Protein AF-A0A8J4FLG0-F1 (afdb_monomer)

Radius of gyration: 24.51 Å; Cα contacts (8 Å, |Δi|>4): 44; chains: 1; bounding box: 40×63×63 Å

Solvent-accessible surface area (backbone atoms only — not comparable to full-atom values): 6638 Å² total; per-residue (Å²): 76,75,92,74,75,43,84,64,56,89,90,70,46,84,89,55,90,50,73,67,76,49,44,48,58,44,36,71,74,46,48,49,58,52,45,48,57,49,28,70,77,38,66,92,41,51,69,58,49,55,54,52,51,54,52,47,55,51,38,50,51,39,57,75,65,74,55,74,65,85,78,71,71,71,77,82,77,75,79,76,80,85,66,82,85,77,86,73,77,80,81,82,78,82,79,84,85,75,81,134

pLDDT: mean 74.28, std 20.87, range [41.5, 9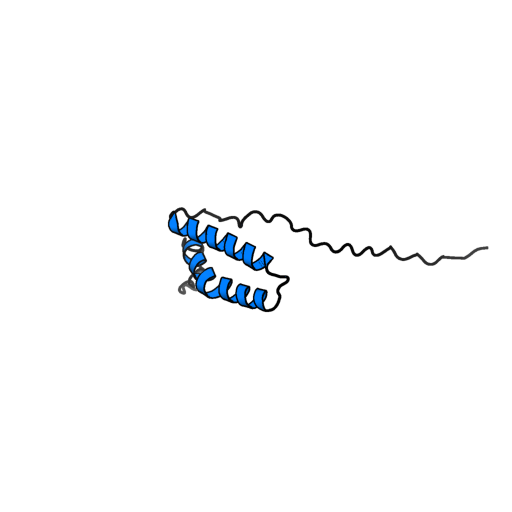8.0]

Secondary structure (DSSP, 8-state):
-GGGTSPPPTT--TTS--HHHHHHHHIIIIIHHHHHHHHHH-GGGHHHHHHHHHHHHHHHHHHHT----TT-PPP-------------PPPPPP------

Mean predicted aligned error: 14.36 Å

Foldseek 3Di:
DVVVVDDDPPPRDPVDPPPLVCPLVCLVPPVQVVVVVVCVVPVVCVVVNVLSVVVNVVSVVCNVVVPDPPPPDRPPDPDPPPDPPPPDDDDDDDDPDDDD

Sequence (100 aa):
ERQLGIPISPLFDRSKQGVSKSQVGFYDFLALPLVHALCSAFPGTQQLMNCFLGNYHYWRSVEGNGTLPHGAAAPKRTSISLRPEVSISPPVDPEKGKGP

Nearest PDB structures (foldseek):
  6f1t-assembly1_n  TM=7.313E-01  e=9.306E+00  Homo sapiens

Structure (mmCIF, N/CA/C/O backbone):
data_AF-A0A8J4FLG0-F1
#
_entry.id   AF-A0A8J4FLG0-F1
#
loop_
_atom_site.group_PDB
_atom_site.id
_atom_site.type_symbol
_atom_site.label_atom_id
_atom_site.label_alt_id
_atom_site.label_comp_id
_atom_site.label_asym_id
_atom_site.label_entity_id
_atom_site.label_seq_id
_atom_site.pdbx_PDB_ins_code
_atom_site.Cartn_x
_atom_site.Cartn_y
_atom_site.Cartn_z
_atom_site.occupancy
_atom_site.B_iso_or_equiv
_atom_site.auth_seq_id
_atom_site.auth_comp_id
_atom_site.auth_asym_id
_atom_site.auth_atom_id
_atom_site.pdbx_PDB_model_num
ATOM 1 N N . GLU A 1 1 ? 26.128 -3.362 -7.488 1.00 82.25 1 GLU A N 1
ATOM 2 C CA . GLU A 1 1 ? 25.847 -4.402 -8.506 1.00 82.25 1 GLU A CA 1
ATOM 3 C C . GLU A 1 1 ? 26.378 -4.016 -9.884 1.00 82.25 1 GLU A C 1
ATOM 5 O O . GLU A 1 1 ? 27.352 -4.615 -10.309 1.00 82.25 1 GLU A O 1
ATOM 10 N N . ARG A 1 2 ? 25.867 -2.950 -10.524 1.00 84.12 2 ARG A N 1
ATOM 11 C CA . ARG A 1 2 ? 26.303 -2.530 -11.876 1.00 84.12 2 ARG A CA 1
ATOM 12 C C . ARG A 1 2 ? 27.818 -2.310 -12.039 1.00 84.12 2 ARG A C 1
ATOM 14 O O . ARG A 1 2 ? 28.399 -2.841 -12.972 1.00 84.12 2 ARG A O 1
ATOM 21 N N . GLN A 1 3 ? 28.460 -1.561 -11.138 1.00 88.00 3 GLN A N 1
ATOM 22 C CA . GLN A 1 3 ? 29.917 -1.318 -11.193 1.00 88.00 3 GLN A CA 1
ATOM 23 C C . GLN A 1 3 ? 30.757 -2.571 -10.907 1.00 88.00 3 GLN A C 1
ATOM 25 O O . GLN A 1 3 ? 31.901 -2.649 -11.330 1.00 88.00 3 GLN A O 1
ATOM 30 N N . LEU A 1 4 ? 30.180 -3.546 -10.200 1.00 88.94 4 LEU A N 1
ATOM 31 C CA . LEU A 1 4 ? 30.833 -4.810 -9.859 1.00 88.94 4 LEU A CA 1
ATOM 32 C C 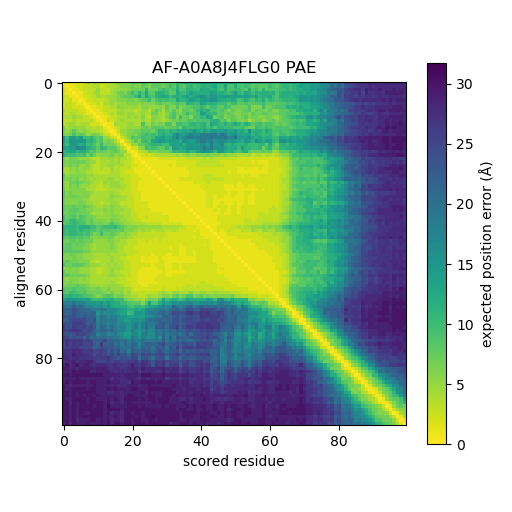. LEU A 1 4 ? 30.571 -5.900 -10.913 1.00 88.94 4 LEU A C 1
ATOM 34 O O . LEU A 1 4 ? 31.016 -7.026 -10.734 1.00 88.94 4 LEU A O 1
ATOM 38 N N . GLY A 1 5 ? 29.818 -5.600 -11.980 1.00 87.19 5 GLY A N 1
ATOM 39 C CA . GLY A 1 5 ? 29.487 -6.560 -13.039 1.00 87.19 5 GLY A CA 1
ATOM 40 C C . GLY A 1 5 ? 28.572 -7.713 -12.608 1.00 87.19 5 GLY A C 1
ATOM 41 O O . GLY A 1 5 ? 28.388 -8.656 -13.372 1.00 87.19 5 GLY A O 1
ATOM 42 N N . ILE A 1 6 ? 27.988 -7.654 -11.408 1.00 90.56 6 ILE A N 1
ATOM 43 C CA . ILE A 1 6 ? 27.093 -8.697 -10.892 1.00 90.56 6 ILE A CA 1
ATOM 44 C C . ILE A 1 6 ? 25.631 -8.415 -11.277 1.00 90.56 6 ILE A C 1
ATOM 46 O O . ILE A 1 6 ? 25.272 -7.245 -11.474 1.00 90.56 6 ILE A O 1
ATOM 50 N N . PRO A 1 7 ? 24.773 -9.453 -11.371 1.00 86.50 7 PRO A N 1
ATOM 51 C CA . PRO A 1 7 ? 23.352 -9.277 -11.650 1.00 86.50 7 PRO A CA 1
ATOM 52 C C . PRO A 1 7 ? 22.719 -8.267 -10.691 1.00 86.50 7 PRO A C 1
ATOM 54 O O . PRO A 1 7 ? 22.896 -8.362 -9.480 1.00 86.50 7 PRO A O 1
ATOM 57 N N . ILE A 1 8 ? 22.009 -7.279 -11.242 1.00 85.00 8 ILE A N 1
ATOM 58 C CA . ILE A 1 8 ? 21.305 -6.274 -10.436 1.00 85.00 8 ILE A CA 1
ATOM 59 C C . ILE A 1 8 ? 20.082 -6.932 -9.804 1.00 85.00 8 ILE A C 1
ATOM 61 O O . ILE A 1 8 ? 19.297 -7.577 -10.509 1.00 85.00 8 ILE A O 1
ATOM 65 N N . SER A 1 9 ? 19.911 -6.737 -8.499 1.00 84.06 9 SER A N 1
ATOM 66 C CA . SER A 1 9 ? 18.796 -7.286 -7.743 1.00 84.06 9 SER A CA 1
ATOM 67 C C . SER A 1 9 ? 17.453 -6.848 -8.340 1.00 84.06 9 SER A C 1
ATOM 69 O O . SER A 1 9 ? 17.320 -5.716 -8.829 1.00 84.06 9 SE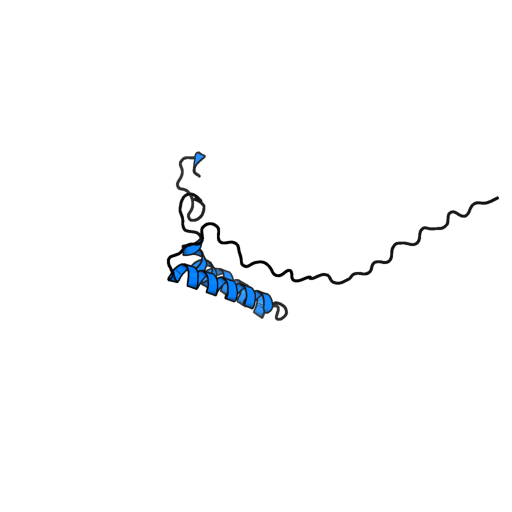R A O 1
ATOM 71 N N . PRO A 1 10 ? 16.425 -7.715 -8.310 1.00 79.31 10 PRO A N 1
ATOM 72 C CA . PRO A 1 10 ? 15.093 -7.363 -8.789 1.00 79.31 10 PRO A CA 1
ATOM 73 C C . PRO A 1 10 ? 14.603 -6.045 -8.174 1.00 79.31 10 PRO A C 1
ATOM 75 O O . PRO A 1 10 ? 14.724 -5.855 -6.971 1.00 79.31 10 PRO A O 1
ATOM 78 N N . LEU A 1 11 ? 14.035 -5.149 -8.992 1.00 78.81 11 LEU A N 1
ATOM 79 C CA . LEU A 1 11 ? 13.577 -3.790 -8.627 1.00 78.81 11 LEU A CA 1
ATOM 80 C C . LEU A 1 11 ? 14.675 -2.730 -8.383 1.00 78.81 11 LEU A C 1
ATOM 82 O O . LEU A 1 11 ? 14.348 -1.546 -8.320 1.00 78.81 11 LEU A O 1
ATOM 86 N N . PHE A 1 12 ? 15.960 -3.099 -8.325 1.00 79.50 12 PHE A N 1
ATOM 87 C CA . PHE A 1 12 ? 17.066 -2.147 -8.098 1.00 79.50 12 PHE A CA 1
ATOM 88 C C . PHE A 1 12 ? 17.625 -1.528 -9.389 1.00 79.50 12 PHE A C 1
ATOM 90 O O . PHE A 1 12 ? 18.450 -0.612 -9.343 1.00 79.50 12 PHE A O 1
ATOM 97 N N . ASP A 1 13 ? 17.159 -1.975 -10.557 1.00 81.31 13 ASP A N 1
ATOM 98 C CA . ASP A 1 13 ? 17.578 -1.437 -11.849 1.00 81.31 13 ASP A CA 1
ATOM 99 C C . ASP A 1 13 ? 16.606 -0.370 -12.366 1.00 81.31 13 ASP A C 1
ATOM 101 O O . ASP A 1 13 ? 15.584 -0.686 -12.971 1.00 81.31 13 ASP A O 1
ATOM 105 N N . ARG A 1 14 ? 16.954 0.912 -12.198 1.00 79.12 14 ARG A N 1
ATOM 106 C CA . ARG A 1 14 ? 16.154 2.034 -12.728 1.00 79.12 14 ARG A CA 1
ATOM 107 C C . ARG A 1 14 ? 16.085 2.074 -14.256 1.00 79.12 14 ARG A C 1
ATOM 109 O O . ARG A 1 14 ? 15.206 2.739 -14.793 1.00 79.12 14 ARG A O 1
ATOM 116 N N . SER A 1 15 ? 17.000 1.395 -14.955 1.00 74.75 15 SER A N 1
ATOM 117 C CA . SER A 1 15 ? 16.951 1.303 -16.419 1.00 74.75 15 SER A CA 1
ATOM 118 C C . SER A 1 15 ? 15.914 0.295 -16.917 1.00 74.75 15 SER A C 1
ATOM 120 O O . SER A 1 15 ? 15.502 0.362 -18.072 1.00 74.75 15 SER A O 1
ATOM 122 N N . LYS A 1 16 ? 15.436 -0.597 -16.041 1.00 68.19 16 LYS A N 1
ATOM 123 C CA . LYS A 1 16 ? 14.326 -1.504 -16.328 1.00 68.19 16 LYS A CA 1
ATOM 124 C C . LYS A 1 16 ? 13.027 -0.877 -15.826 1.00 68.19 16 LYS A C 1
ATOM 126 O O . LYS A 1 16 ? 12.845 -0.650 -14.633 1.00 68.19 16 LYS A O 1
ATOM 131 N N . GLN A 1 17 ? 12.097 -0.605 -16.739 1.00 60.97 17 GLN A N 1
ATOM 132 C CA . GLN A 1 17 ? 10.735 -0.220 -16.365 1.00 60.97 17 GLN A CA 1
ATOM 133 C C . GLN A 1 17 ? 10.056 -1.390 -15.635 1.00 60.97 17 GLN A C 1
ATOM 135 O O . GLN A 1 17 ? 10.095 -2.523 -16.115 1.00 60.97 17 GLN A O 1
ATOM 140 N N . GLY A 1 18 ? 9.425 -1.139 -14.483 1.00 61.16 18 GLY A N 1
ATOM 141 C CA . GLY A 1 18 ? 8.775 -2.224 -13.736 1.00 61.16 18 GLY A CA 1
ATOM 142 C C . GLY A 1 18 ? 8.231 -1.902 -12.348 1.00 61.16 18 GLY A C 1
ATOM 143 O O . GLY A 1 18 ? 7.484 -2.718 -11.817 1.00 61.16 18 GLY A O 1
ATOM 144 N N . VAL A 1 19 ? 8.535 -0.727 -11.777 1.00 65.25 19 VAL A N 1
ATOM 145 C CA . VAL A 1 19 ? 8.050 -0.341 -10.435 1.00 65.25 19 VAL A CA 1
ATOM 146 C C . VAL A 1 19 ? 6.537 -0.528 -10.323 1.00 65.25 19 VAL A C 1
ATOM 148 O O . VAL A 1 19 ? 6.077 -1.159 -9.378 1.00 65.25 19 VAL A O 1
ATOM 151 N N . SER A 1 20 ? 5.790 -0.074 -11.328 1.00 65.06 20 SER A N 1
ATOM 152 C CA . SER A 1 20 ? 4.332 -0.172 -11.427 1.00 65.06 20 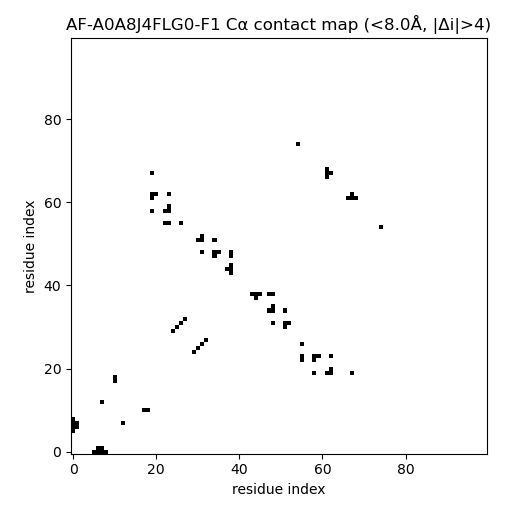SER A CA 1
ATOM 153 C C . SER A 1 20 ? 3.789 -1.603 -11.462 1.00 65.06 20 SER A C 1
ATOM 155 O O . SER A 1 20 ? 2.807 -1.872 -10.782 1.00 65.06 20 SER A O 1
ATOM 157 N N . LYS A 1 21 ? 4.441 -2.531 -12.179 1.00 70.19 21 LYS A N 1
ATOM 158 C CA . LYS A 1 21 ? 4.017 -3.946 -12.247 1.00 70.19 21 LYS A CA 1
ATOM 159 C C . LYS A 1 21 ? 4.157 -4.662 -10.902 1.00 70.19 21 LYS A C 1
ATOM 161 O O . LYS A 1 21 ? 3.458 -5.625 -10.636 1.00 70.19 21 LYS A O 1
ATOM 166 N N . SER A 1 22 ? 5.077 -4.201 -10.055 1.00 82.12 22 SER A N 1
ATOM 167 C CA . SER A 1 22 ? 5.289 -4.786 -8.726 1.00 82.12 22 SER A CA 1
ATOM 168 C C . SER A 1 22 ? 4.430 -4.164 -7.619 1.00 82.12 22 SER A C 1
ATOM 170 O O . SER A 1 22 ? 4.364 -4.730 -6.530 1.00 82.12 22 SER A O 1
ATOM 172 N N . GLN A 1 23 ? 3.769 -3.021 -7.862 1.00 89.94 23 GLN A N 1
ATOM 173 C CA . GLN A 1 23 ? 3.043 -2.310 -6.801 1.00 89.94 23 GLN A CA 1
ATOM 174 C C . GLN A 1 23 ? 1.820 -3.083 -6.314 1.00 89.94 23 GLN A C 1
ATOM 176 O O . GLN A 1 23 ? 1.652 -3.231 -5.110 1.00 89.94 23 GLN A O 1
ATOM 181 N N . VAL A 1 24 ? 0.984 -3.599 -7.219 1.00 91.50 24 VAL A N 1
ATOM 182 C CA . VAL A 1 24 ? -0.236 -4.329 -6.835 1.00 91.50 24 VAL A CA 1
ATOM 183 C C . VAL A 1 24 ? 0.104 -5.526 -5.944 1.00 91.50 24 VAL A C 1
ATOM 185 O O . VAL A 1 24 ? -0.413 -5.623 -4.834 1.00 91.50 24 VAL A O 1
ATOM 188 N N . GLY A 1 25 ? 1.072 -6.349 -6.362 1.00 91.56 25 GLY A N 1
ATOM 189 C CA . GLY A 1 25 ? 1.549 -7.475 -5.556 1.00 91.56 25 GLY A CA 1
ATOM 190 C C . GLY A 1 25 ? 2.155 -7.052 -4.212 1.00 91.56 25 GLY A C 1
ATOM 191 O O . GLY A 1 25 ? 1.936 -7.719 -3.203 1.00 91.56 25 GLY A O 1
ATOM 192 N N . PHE A 1 26 ? 2.869 -5.922 -4.149 1.00 93.12 26 PHE A N 1
ATOM 193 C CA . PHE A 1 26 ? 3.355 -5.383 -2.874 1.00 93.12 26 PHE A CA 1
ATOM 194 C C . PHE A 1 26 ? 2.203 -5.053 -1.911 1.00 93.12 26 PHE A C 1
ATOM 196 O O . PHE A 1 26 ? 2.288 -5.364 -0.722 1.00 93.12 26 PHE A O 1
ATOM 203 N N . TYR A 1 27 ? 1.114 -4.458 -2.403 1.00 96.00 27 TYR A N 1
ATOM 204 C CA . TYR A 1 27 ? -0.059 -4.182 -1.574 1.00 96.00 27 TYR A CA 1
ATOM 205 C C . TYR A 1 27 ? -0.770 -5.459 -1.118 1.00 96.00 27 TYR A C 1
ATOM 207 O O . TYR A 1 27 ? -1.051 -5.574 0.074 1.00 96.00 27 TYR A O 1
ATOM 215 N N . ASP A 1 28 ? -1.009 -6.406 -2.028 1.00 95.75 28 ASP A N 1
ATOM 216 C CA . ASP A 1 28 ? -1.741 -7.647 -1.738 1.00 95.75 28 ASP A CA 1
ATOM 217 C C . ASP A 1 28 ? -1.034 -8.502 -0.677 1.00 95.75 28 ASP A C 1
ATOM 219 O O . ASP A 1 28 ? -1.672 -8.999 0.251 1.00 95.75 28 ASP A O 1
ATOM 223 N N . PHE A 1 29 ? 0.290 -8.655 -0.789 1.00 95.06 29 PHE A N 1
ATOM 224 C CA . PHE A 1 29 ? 1.039 -9.601 0.043 1.00 95.06 29 PHE A CA 1
ATOM 225 C C . PHE A 1 29 ? 1.740 -8.978 1.250 1.00 95.06 29 PHE A C 1
ATOM 227 O O . PHE A 1 29 ? 2.032 -9.697 2.204 1.00 95.06 29 PHE A O 1
ATOM 234 N N . LEU A 1 30 ? 2.033 -7.673 1.233 1.00 96.12 30 LEU A N 1
ATOM 235 C CA . LEU A 1 30 ? 2.778 -7.018 2.314 1.00 96.12 30 LEU A CA 1
ATOM 236 C C . LEU A 1 30 ? 2.016 -5.847 2.926 1.00 96.12 30 LEU A C 1
ATOM 238 O O . LEU A 1 30 ? 1.764 -5.839 4.131 1.00 96.12 30 LEU A O 1
ATOM 242 N N . ALA A 1 31 ? 1.658 -4.847 2.120 1.00 96.62 31 ALA A N 1
ATOM 243 C CA . ALA A 1 31 ? 1.225 -3.561 2.657 1.00 96.62 31 ALA A CA 1
ATOM 244 C C . ALA A 1 31 ? -0.149 -3.630 3.339 1.00 96.62 31 ALA A C 1
ATOM 246 O O . ALA A 1 31 ? -0.288 -3.169 4.473 1.00 96.62 31 ALA A O 1
ATOM 247 N N . LEU A 1 32 ? -1.160 -4.208 2.679 1.00 97.38 32 LEU A N 1
ATOM 248 C CA . LEU A 1 32 ? -2.516 -4.286 3.231 1.00 97.38 32 LEU A CA 1
ATOM 249 C C . LEU A 1 32 ? -2.598 -5.212 4.454 1.00 97.38 32 LEU A C 1
ATOM 251 O O . LEU A 1 32 ? -3.180 -4.773 5.448 1.00 97.38 32 LEU A O 1
ATOM 255 N N . PRO A 1 33 ? -1.983 -6.417 4.469 1.00 98.00 33 PRO A N 1
ATOM 256 C CA . PRO A 1 33 ? -1.940 -7.240 5.679 1.00 98.00 33 PRO A CA 1
ATOM 257 C C . PRO A 1 33 ? -1.314 -6.514 6.878 1.00 98.00 33 PRO A C 1
ATOM 259 O O . PRO A 1 33 ? -1.858 -6.558 7.984 1.00 98.00 33 PRO A O 1
ATOM 262 N N . LEU A 1 34 ? -0.209 -5.791 6.658 1.00 97.75 34 LEU A N 1
ATOM 263 C CA . LEU A 1 34 ? 0.480 -5.044 7.711 1.00 97.75 34 LEU A CA 1
ATOM 264 C C . LEU A 1 34 ? -0.379 -3.900 8.265 1.00 97.75 34 LEU A C 1
ATOM 266 O O . LEU A 1 34 ? -0.525 -3.763 9.480 1.00 97.75 34 LEU A O 1
ATOM 270 N N . VAL A 1 35 ? -0.956 -3.077 7.387 1.00 97.44 35 VAL A N 1
ATOM 271 C CA . VAL A 1 35 ? -1.779 -1.933 7.807 1.00 97.44 35 VAL A CA 1
ATOM 272 C C . VAL A 1 35 ? -3.086 -2.398 8.437 1.00 97.44 35 VAL A C 1
ATOM 274 O O . V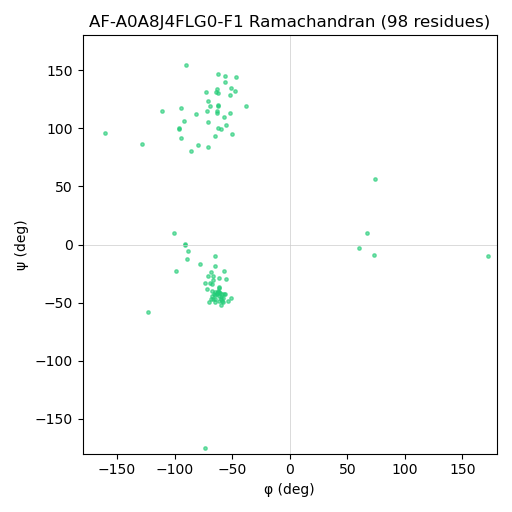AL A 1 35 ? -3.550 -1.776 9.387 1.00 97.44 35 VAL A O 1
ATOM 277 N N . HIS A 1 36 ? -3.649 -3.519 7.986 1.00 97.31 36 HIS A N 1
ATOM 278 C CA . HIS A 1 36 ? -4.819 -4.117 8.622 1.00 97.31 36 HIS A CA 1
ATOM 279 C C . HIS A 1 36 ? -4.521 -4.484 10.073 1.00 97.31 36 HIS A C 1
ATOM 281 O O . HIS A 1 36 ? -5.221 -4.018 10.968 1.00 97.31 36 HIS A O 1
ATOM 287 N N . ALA A 1 37 ? -3.438 -5.229 10.320 1.00 97.62 37 ALA A N 1
ATOM 288 C CA . ALA A 1 37 ? -3.030 -5.590 11.676 1.00 97.62 37 ALA A CA 1
ATOM 289 C C . ALA A 1 37 ? -2.804 -4.351 12.564 1.00 97.62 37 ALA A C 1
ATOM 291 O O . ALA A 1 37 ? -3.268 -4.312 13.705 1.00 97.62 37 ALA A O 1
ATOM 292 N N . LEU A 1 38 ? -2.156 -3.311 12.027 1.00 97.50 38 LEU A N 1
ATOM 293 C CA . LEU A 1 38 ? -1.941 -2.046 12.732 1.00 97.50 38 LEU A CA 1
ATOM 294 C C . LEU A 1 38 ? -3.265 -1.354 13.096 1.00 97.50 38 LEU A C 1
ATOM 296 O O . LEU A 1 38 ? -3.456 -0.954 14.243 1.00 97.50 38 LEU A O 1
ATOM 300 N N . CYS A 1 39 ? -4.189 -1.225 12.144 1.00 97.25 39 CYS A N 1
ATOM 301 C CA . CYS A 1 39 ? -5.467 -0.549 12.363 1.00 97.25 39 CYS A CA 1
ATOM 302 C C . CYS A 1 39 ? -6.423 -1.345 13.259 1.00 97.25 39 CYS A C 1
ATOM 304 O O . CYS A 1 39 ? -7.240 -0.739 13.955 1.00 97.25 39 CYS A O 1
ATOM 306 N N . SER A 1 40 ? -6.303 -2.675 13.290 1.00 96.25 40 SER A N 1
ATOM 307 C CA . SER A 1 40 ? -6.998 -3.522 14.263 1.00 96.25 40 SER A CA 1
ATOM 308 C C . SER A 1 40 ? -6.473 -3.306 15.685 1.00 96.25 40 SER A C 1
ATOM 310 O O . SER A 1 40 ? -7.269 -3.252 16.618 1.00 96.25 40 SER A O 1
ATOM 312 N N . ALA A 1 41 ? -5.156 -3.151 15.860 1.00 97.56 41 ALA A N 1
ATOM 313 C CA . ALA A 1 41 ? -4.547 -2.894 17.168 1.00 97.56 41 ALA A CA 1
ATOM 314 C C . ALA A 1 41 ? -4.782 -1.457 17.665 1.00 97.56 41 ALA A C 1
ATOM 316 O O . ALA A 1 41 ? -4.931 -1.228 18.864 1.00 97.56 41 ALA A O 1
ATOM 317 N N . PHE A 1 42 ? -4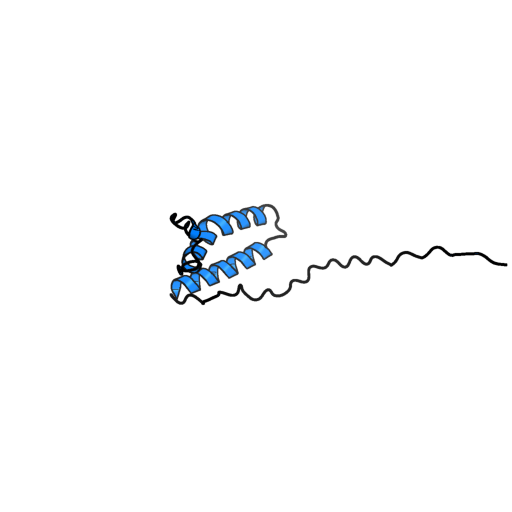.846 -0.487 16.747 1.00 96.44 42 PHE A N 1
ATOM 318 C CA . PHE A 1 42 ? -5.035 0.929 17.057 1.00 96.44 42 PHE A CA 1
ATOM 319 C C . PHE A 1 42 ? -6.200 1.515 16.246 1.00 96.44 42 PHE A C 1
ATOM 321 O O . PHE A 1 42 ? -5.970 2.125 15.194 1.00 96.44 42 PHE A O 1
ATOM 328 N N . PRO A 1 43 ? -7.451 1.414 16.737 1.00 91.19 43 PRO A N 1
ATOM 329 C CA . PRO A 1 43 ? -8.636 1.876 16.008 1.00 91.19 43 PRO A CA 1
ATOM 330 C C . PRO A 1 43 ? -8.612 3.361 15.608 1.00 91.19 43 PRO A C 1
ATOM 332 O O . PRO A 1 43 ? -9.242 3.746 14.630 1.00 91.19 43 PRO A O 1
ATOM 335 N N . GLY A 1 44 ? -7.833 4.209 16.290 1.00 95.75 44 GLY A N 1
ATOM 336 C CA . GLY A 1 44 ? -7.636 5.612 15.894 1.00 95.75 44 GLY A CA 1
ATOM 337 C C . GLY A 1 44 ? -6.910 5.805 14.552 1.00 95.75 44 GLY A C 1
ATOM 338 O O . GLY A 1 44 ? -6.858 6.916 14.034 1.00 95.75 44 GLY A O 1
ATOM 339 N N . THR A 1 45 ? -6.357 4.739 13.966 1.00 96.31 45 THR A N 1
ATOM 340 C CA . THR A 1 45 ? -5.563 4.794 12.730 1.00 96.31 45 THR A CA 1
ATOM 341 C C . THR A 1 45 ? -6.336 4.386 11.474 1.00 96.31 45 THR A C 1
ATOM 343 O O . THR A 1 45 ? -5.731 4.280 10.416 1.00 96.31 45 THR A O 1
ATOM 346 N N . GLN A 1 46 ? -7.662 4.209 11.524 1.00 94.25 46 GLN A N 1
ATOM 347 C CA . GLN A 1 46 ? -8.458 3.761 10.362 1.00 94.25 46 GLN A CA 1
ATOM 348 C C . GLN A 1 46 ? -8.291 4.639 9.108 1.00 94.25 46 GLN A C 1
ATOM 350 O O . GLN A 1 46 ? -8.316 4.142 7.984 1.00 94.25 46 GLN A O 1
ATOM 355 N N . GLN A 1 47 ? -8.017 5.937 9.278 1.00 94.81 47 GLN A N 1
ATOM 356 C CA . GLN A 1 47 ? -7.718 6.822 8.146 1.00 94.81 47 GLN A CA 1
ATOM 357 C C . GLN A 1 47 ? -6.465 6.401 7.364 1.00 94.81 47 GLN A C 1
ATOM 359 O O . GLN A 1 47 ? -6.395 6.626 6.157 1.00 94.81 47 GLN A O 1
ATOM 364 N N . LEU A 1 48 ? -5.500 5.748 8.014 1.00 94.25 48 LEU A N 1
ATOM 365 C CA . LEU A 1 48 ? -4.331 5.178 7.351 1.00 94.25 48 LEU A CA 1
ATOM 366 C C . LEU A 1 48 ? -4.733 4.053 6.391 1.00 94.25 48 LEU A C 1
ATOM 368 O O . LEU A 1 48 ? -4.259 4.037 5.256 1.00 94.25 48 LEU A O 1
ATOM 372 N N . MET A 1 49 ? -5.642 3.166 6.809 1.00 96.25 49 MET A N 1
ATOM 373 C CA . MET A 1 49 ? -6.170 2.101 5.952 1.00 96.25 49 MET A CA 1
ATOM 374 C C . MET A 1 49 ? -6.856 2.678 4.707 1.00 96.25 49 MET A C 1
ATOM 376 O O . MET A 1 49 ? -6.569 2.251 3.590 1.00 96.25 49 MET A O 1
ATOM 380 N N . ASN A 1 50 ? -7.681 3.715 4.876 1.00 96.06 50 ASN A N 1
ATOM 381 C CA . ASN A 1 50 ? -8.363 4.383 3.762 1.00 96.06 50 ASN A CA 1
ATOM 382 C C . ASN A 1 50 ? -7.373 4.953 2.731 1.00 96.06 50 ASN A C 1
ATOM 384 O O . ASN A 1 50 ? -7.557 4.782 1.525 1.00 96.06 50 ASN A O 1
ATOM 388 N N . CYS A 1 51 ? -6.284 5.5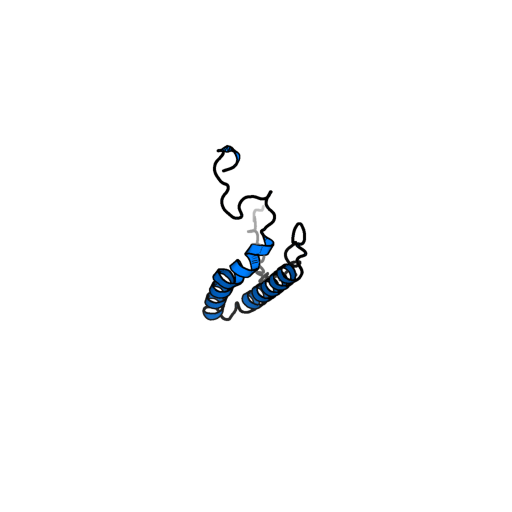76 3.192 1.00 96.62 51 CYS A N 1
ATOM 389 C CA . CYS A 1 51 ? -5.221 6.063 2.311 1.00 96.62 51 CYS A CA 1
ATOM 390 C C . CYS A 1 51 ? -4.528 4.923 1.545 1.00 96.62 51 CYS A C 1
ATOM 392 O O . CYS A 1 51 ? -4.258 5.058 0.351 1.00 96.62 51 CYS A O 1
ATOM 394 N N . PHE A 1 52 ? -4.245 3.798 2.210 1.00 97.19 52 PHE A N 1
ATOM 395 C CA . PHE A 1 52 ? -3.610 2.639 1.575 1.00 97.19 52 PHE A CA 1
ATOM 396 C C . PHE A 1 52 ? -4.513 1.995 0.522 1.00 97.19 52 PHE A C 1
ATOM 398 O O . PHE A 1 52 ? -4.038 1.707 -0.576 1.00 97.19 52 PHE A O 1
ATOM 405 N N . LEU A 1 53 ? -5.808 1.844 0.806 1.00 96.56 53 LEU A N 1
ATOM 406 C CA . LEU A 1 53 ? -6.785 1.340 -0.162 1.00 96.56 53 LEU A CA 1
ATOM 407 C C . LEU A 1 53 ? -6.920 2.272 -1.372 1.00 96.56 53 LEU A C 1
ATOM 409 O O . LEU A 1 53 ? -6.923 1.804 -2.509 1.00 96.56 53 LEU A O 1
ATOM 413 N N . GLY A 1 54 ? -6.947 3.592 -1.158 1.00 95.88 54 GLY A N 1
ATOM 414 C CA . GLY A 1 54 ? -6.961 4.569 -2.250 1.00 95.88 54 GLY A CA 1
ATOM 415 C C . GLY A 1 54 ? -5.753 4.427 -3.183 1.00 95.88 54 GLY A C 1
ATOM 416 O O . GLY A 1 54 ? -5.907 4.367 -4.405 1.00 95.88 54 GLY A O 1
ATOM 417 N N . ASN A 1 55 ? -4.552 4.295 -2.614 1.00 94.56 55 ASN A N 1
ATOM 418 C CA . ASN A 1 55 ? -3.338 4.060 -3.395 1.00 94.56 55 ASN A CA 1
ATOM 419 C C . ASN A 1 55 ? -3.368 2.706 -4.114 1.00 94.56 55 ASN A C 1
ATOM 421 O O . ASN A 1 55 ? -2.969 2.619 -5.274 1.00 94.56 55 ASN A O 1
ATOM 425 N N . TYR A 1 56 ? -3.848 1.656 -3.450 1.00 94.88 56 TYR A N 1
ATOM 426 C CA . TYR A 1 56 ? -3.979 0.328 -4.041 1.00 94.88 56 TYR A CA 1
ATOM 427 C C . TYR A 1 56 ? -4.881 0.341 -5.278 1.00 94.88 56 TYR A C 1
ATOM 429 O O . TYR A 1 56 ? -4.483 -0.139 -6.338 1.00 94.88 56 TYR A O 1
ATOM 437 N N . HIS A 1 57 ? -6.063 0.954 -5.183 1.00 94.06 57 HIS A N 1
ATOM 438 C CA . HIS A 1 57 ? -6.987 1.066 -6.312 1.00 94.06 57 HIS A CA 1
ATOM 439 C C . HIS A 1 57 ? -6.391 1.852 -7.482 1.00 94.06 57 HIS A C 1
ATOM 441 O O . HIS A 1 57 ? -6.583 1.466 -8.635 1.00 94.06 57 HIS A O 1
ATOM 447 N N . TYR A 1 58 ? -5.622 2.907 -7.200 1.00 91.75 58 TYR A N 1
ATOM 448 C CA . TYR A 1 58 ? -4.862 3.614 -8.229 1.00 91.75 58 TYR A CA 1
ATOM 449 C C . TYR A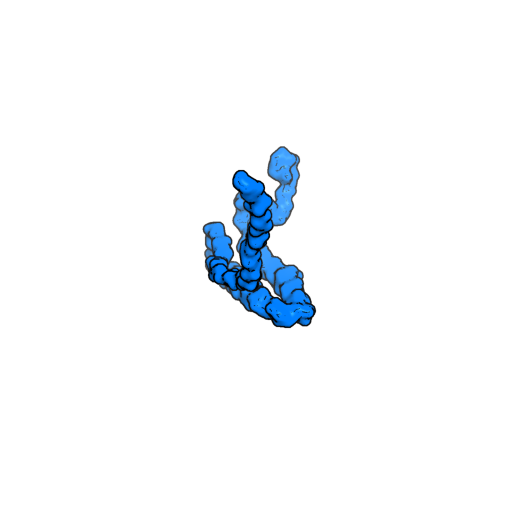 1 58 ? -3.860 2.689 -8.933 1.00 91.75 58 TYR A C 1
ATOM 451 O O . TYR A 1 58 ? -3.810 2.645 -10.158 1.00 91.75 58 TYR A O 1
ATOM 459 N N . TRP A 1 59 ? -3.085 1.901 -8.189 1.00 90.00 59 TRP A N 1
ATOM 460 C CA . TRP A 1 59 ? -2.118 0.991 -8.807 1.00 90.00 59 TRP A CA 1
ATOM 461 C C . TRP A 1 59 ? -2.782 -0.148 -9.586 1.00 90.00 59 TRP A C 1
ATOM 463 O O . TRP A 1 59 ? -2.279 -0.515 -10.647 1.00 90.00 59 TRP A O 1
ATOM 473 N N . ARG A 1 60 ? -3.943 -0.641 -9.135 1.00 89.25 60 ARG A N 1
ATOM 474 C CA . ARG A 1 60 ? -4.765 -1.604 -9.890 1.00 89.25 60 ARG A CA 1
ATOM 475 C C . ARG A 1 60 ? -5.256 -1.026 -11.216 1.00 89.25 60 ARG A C 1
ATOM 477 O O . ARG A 1 60 ? -5.236 -1.732 -12.221 1.00 89.25 60 ARG A O 1
ATOM 484 N N . SER A 1 61 ? -5.663 0.245 -11.248 1.00 88.12 61 SER A N 1
ATOM 485 C CA . SER A 1 61 ? -6.101 0.883 -12.496 1.00 88.12 61 SER A CA 1
ATOM 486 C C . SER A 1 61 ? -4.935 1.151 -13.454 1.00 88.12 61 SER A C 1
ATOM 488 O O . SER A 1 61 ? -5.063 0.923 -14.655 1.00 88.12 61 SER A O 1
ATOM 490 N N . VAL A 1 62 ? -3.770 1.554 -12.937 1.00 84.88 62 VAL A N 1
ATOM 491 C CA . VAL A 1 62 ? -2.540 1.727 -13.731 1.00 84.88 62 VAL A CA 1
ATOM 492 C C . VAL A 1 62 ? -2.078 0.403 -14.350 1.00 84.88 62 VAL A C 1
ATOM 494 O O . VAL A 1 62 ? -1.664 0.382 -15.508 1.00 84.88 62 VAL A O 1
ATOM 497 N N . GLU A 1 63 ? -2.166 -0.701 -13.604 1.00 83.06 63 GLU A N 1
ATOM 498 C CA . GLU A 1 63 ? -1.843 -2.045 -14.097 1.00 83.06 63 GLU A CA 1
ATOM 499 C C . GLU A 1 63 ? -2.804 -2.492 -15.211 1.00 83.06 63 GLU A C 1
ATOM 501 O O . GLU A 1 63 ? -2.346 -2.932 -16.266 1.00 83.06 63 GLU A O 1
ATOM 506 N N . GLY A 1 64 ? -4.118 -2.318 -15.018 1.00 74.56 64 GLY A N 1
ATOM 507 C CA . GLY A 1 64 ? -5.142 -2.698 -15.999 1.00 74.56 64 GLY A CA 1
ATOM 508 C C . GLY A 1 64 ? -5.108 -1.887 -17.300 1.00 74.56 64 GLY A C 1
ATOM 509 O O . GLY A 1 64 ? -5.421 -2.419 -18.363 1.00 74.56 64 GLY A O 1
ATOM 510 N N . ASN A 1 65 ? -4.677 -0.623 -17.247 1.00 66.62 65 ASN A N 1
ATOM 511 C CA . ASN A 1 65 ? -4.681 0.277 -18.405 1.00 66.62 65 ASN A CA 1
ATOM 512 C C . ASN A 1 65 ? -3.380 0.245 -19.227 1.00 66.62 65 ASN A C 1
ATOM 514 O O . ASN A 1 65 ? -3.254 1.009 -20.187 1.00 66.62 65 ASN A O 1
ATOM 518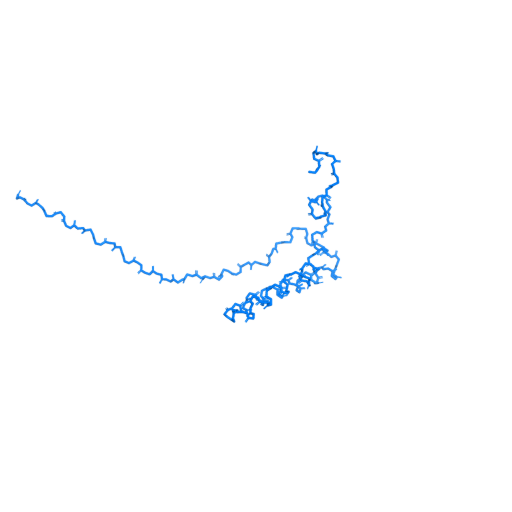 N N . GLY A 1 66 ? -2.376 -0.554 -18.838 1.00 60.22 66 GLY A N 1
ATOM 519 C CA . GLY A 1 66 ? -1.075 -0.673 -19.524 1.00 60.22 66 GLY A CA 1
ATOM 520 C C . GLY A 1 66 ? -0.250 0.623 -19.618 1.00 60.22 66 GLY A C 1
ATOM 521 O O . GLY A 1 66 ? 0.879 0.613 -20.106 1.00 60.22 66 GLY A O 1
ATOM 522 N N . THR A 1 67 ? -0.789 1.744 -19.139 1.00 52.91 67 THR A N 1
ATOM 523 C CA . THR A 1 67 ? -0.197 3.074 -19.226 1.00 52.91 67 THR A CA 1
ATOM 524 C C . THR A 1 67 ? 0.539 3.333 -17.931 1.00 52.91 67 THR A C 1
ATOM 526 O O . THR A 1 67 ? -0.063 3.669 -16.917 1.00 52.91 67 THR A O 1
ATOM 529 N N . LEU A 1 68 ? 1.856 3.150 -17.956 1.00 54.81 68 LEU A N 1
ATOM 530 C CA . LEU A 1 68 ? 2.706 3.448 -16.814 1.00 54.81 68 LEU A CA 1
ATOM 531 C C . LEU A 1 68 ? 2.994 4.954 -16.802 1.00 54.81 68 LEU A C 1
ATOM 533 O O . LEU A 1 68 ? 3.699 5.426 -17.699 1.00 54.81 68 LEU A O 1
ATOM 537 N N . PRO A 1 69 ? 2.497 5.730 -15.822 1.00 50.84 69 PRO A N 1
ATOM 538 C CA . PRO A 1 69 ? 2.910 7.114 -15.694 1.00 50.84 69 PRO A CA 1
ATOM 539 C C . PRO A 1 69 ? 4.411 7.138 -15.384 1.00 50.84 69 PRO A C 1
ATOM 541 O O . PRO A 1 69 ? 4.864 6.673 -14.335 1.00 50.84 69 PRO A O 1
ATOM 544 N N . HIS A 1 70 ? 5.193 7.645 -16.339 1.00 43.41 70 HIS A N 1
ATOM 545 C CA . HIS A 1 70 ? 6.604 7.960 -16.150 1.00 43.41 70 HIS A CA 1
ATOM 546 C C . HIS A 1 70 ? 6.714 8.941 -14.977 1.00 43.41 70 HIS A C 1
ATOM 548 O O . HIS A 1 70 ? 6.279 10.083 -15.081 1.00 43.41 70 HIS A O 1
ATOM 554 N N . GLY A 1 71 ? 7.251 8.476 -13.847 1.00 50.69 71 GLY A N 1
ATOM 555 C CA . GLY A 1 71 ? 7.371 9.286 -12.635 1.00 50.69 71 GLY A CA 1
ATOM 556 C C . GLY A 1 71 ? 6.043 9.490 -11.909 1.00 50.69 71 GLY A C 1
ATOM 557 O O . GLY A 1 71 ? 5.652 10.630 -11.680 1.00 50.69 71 GLY A O 1
ATOM 558 N N . ALA A 1 72 ? 5.358 8.397 -11.548 1.00 48.03 72 ALA A N 1
ATOM 559 C CA . ALA A 1 72 ? 4.146 8.416 -10.730 1.00 48.03 72 ALA A CA 1
ATOM 560 C C . ALA A 1 72 ? 4.351 9.252 -9.453 1.00 48.03 72 ALA A C 1
ATOM 562 O O . ALA A 1 72 ? 4.869 8.777 -8.440 1.00 48.03 72 ALA A O 1
ATOM 563 N N . ALA A 1 73 ? 3.959 10.522 -9.518 1.00 47.31 73 ALA A N 1
ATOM 564 C CA . ALA A 1 73 ? 3.810 11.358 -8.351 1.00 47.31 73 ALA A CA 1
ATOM 565 C C . ALA A 1 73 ? 2.728 10.707 -7.488 1.00 47.31 73 ALA A C 1
ATOM 567 O O . ALA A 1 73 ? 1.592 10.538 -7.935 1.00 47.31 73 ALA A O 1
ATOM 568 N N . ALA A 1 74 ? 3.099 10.320 -6.267 1.00 50.47 74 ALA A N 1
ATOM 569 C CA . ALA A 1 74 ? 2.141 9.925 -5.246 1.00 50.47 74 ALA A CA 1
ATOM 570 C C . ALA A 1 74 ? 0.999 10.963 -5.190 1.00 50.47 74 ALA A C 1
ATOM 572 O O . ALA A 1 74 ? 1.270 12.155 -5.401 1.00 50.47 74 ALA A O 1
ATOM 573 N N . PRO A 1 75 ? -0.257 10.544 -4.935 1.00 50.34 75 PRO A N 1
ATOM 574 C CA . PRO A 1 75 ? -1.387 11.464 -4.876 1.00 50.34 75 PRO A CA 1
ATOM 575 C C . PRO A 1 75 ? -1.028 12.663 -4.003 1.00 50.34 75 PRO A C 1
ATOM 577 O O . PRO A 1 75 ? -0.430 12.503 -2.933 1.00 50.34 75 PRO A O 1
ATOM 580 N N . LYS A 1 76 ? -1.316 13.870 -4.509 1.00 46.69 76 LYS A N 1
ATOM 581 C CA . LYS A 1 76 ? -0.933 15.123 -3.855 1.00 46.69 76 LYS A CA 1
ATOM 582 C C . LYS A 1 76 ? -1.409 15.073 -2.408 1.00 46.69 76 LYS A C 1
ATOM 584 O O . LYS A 1 76 ? -2.606 15.041 -2.147 1.00 46.69 76 LYS A O 1
ATOM 589 N N . ARG A 1 77 ? -0.443 15.028 -1.488 1.00 44.56 77 ARG A N 1
ATOM 590 C CA . ARG A 1 77 ? -0.655 15.053 -0.044 1.00 44.56 77 ARG A CA 1
ATOM 591 C C . ARG A 1 77 ? -1.481 16.294 0.289 1.00 44.56 77 ARG A C 1
ATOM 593 O O . ARG A 1 77 ? -0.933 17.392 0.324 1.00 44.56 77 ARG A O 1
ATOM 600 N N . THR A 1 78 ? -2.776 16.132 0.547 1.00 44.09 78 THR A N 1
ATOM 601 C CA . THR A 1 78 ? -3.543 17.152 1.261 1.00 44.09 78 THR A CA 1
ATOM 602 C C . THR A 1 78 ? -2.911 17.237 2.642 1.00 44.09 78 THR A C 1
ATOM 604 O O . THR A 1 78 ? -2.851 16.241 3.364 1.00 44.09 78 THR A O 1
ATOM 607 N N . SER A 1 79 ? -2.320 18.381 2.968 1.00 46.00 79 SER A N 1
ATOM 608 C CA . SER A 1 79 ? -1.666 18.614 4.250 1.00 46.00 79 SER A CA 1
ATOM 609 C C . SER A 1 79 ? -2.681 18.432 5.375 1.00 46.00 79 SER A C 1
ATOM 611 O O . SER A 1 79 ? -3.470 19.329 5.660 1.00 46.00 79 SER A O 1
ATOM 613 N N . ILE A 1 80 ? -2.667 17.271 6.022 1.00 50.31 80 ILE A N 1
ATOM 614 C CA . ILE A 1 80 ? -3.281 17.119 7.332 1.00 50.31 80 ILE A CA 1
ATOM 615 C C . ILE A 1 80 ? -2.387 17.898 8.304 1.00 50.31 80 ILE A C 1
ATOM 617 O O . ILE A 1 80 ? -1.248 17.524 8.583 1.00 50.31 80 ILE A O 1
ATOM 621 N N . SER A 1 81 ? -2.882 19.063 8.724 1.00 48.22 81 SER A N 1
ATOM 622 C CA . SER A 1 81 ? -2.279 19.887 9.769 1.00 48.22 81 SER A CA 1
ATOM 623 C C . SER A 1 81 ? -2.490 19.186 11.108 1.00 48.22 81 SER A C 1
ATOM 625 O O . SER A 1 81 ? -3.450 19.456 11.821 1.00 48.22 81 SER A O 1
ATOM 627 N N . LEU A 1 82 ? -1.612 18.242 11.441 1.00 49.88 82 LEU A N 1
ATOM 628 C CA . LEU A 1 82 ? -1.475 17.752 12.809 1.00 49.88 82 LEU A CA 1
ATOM 629 C C . LEU A 1 82 ? -0.516 18.690 13.541 1.00 49.88 82 LEU A C 1
ATOM 631 O O . LEU A 1 82 ? 0.674 18.413 13.668 1.00 49.88 82 LEU A O 1
ATOM 635 N N . ARG A 1 83 ? -1.034 19.831 13.996 1.00 41.50 83 ARG A N 1
ATOM 636 C CA . ARG A 1 83 ? -0.437 20.564 15.114 1.00 41.50 83 ARG A CA 1
ATOM 637 C C . ARG A 1 83 ? -1.402 20.446 16.291 1.00 41.50 83 ARG A C 1
ATOM 639 O O . ARG A 1 83 ? -2.498 20.989 16.188 1.00 41.50 83 ARG A O 1
ATOM 646 N N . PRO A 1 84 ? -1.041 19.784 17.401 1.00 43.59 84 PRO A N 1
ATOM 647 C CA . PRO A 1 84 ? -1.574 20.208 18.678 1.00 43.59 84 PRO A CA 1
ATOM 648 C C . PRO A 1 84 ? -0.921 21.560 18.981 1.00 43.59 84 PRO A C 1
ATOM 650 O O . PRO A 1 84 ? 0.306 21.676 19.006 1.00 43.59 84 PRO A O 1
ATOM 653 N N . GLU A 1 85 ? -1.731 22.604 19.118 1.00 42.69 85 GLU A N 1
ATOM 654 C CA . GLU A 1 85 ? -1.276 23.890 19.631 1.00 42.69 85 GLU A CA 1
ATOM 655 C C . GLU A 1 85 ? -0.793 23.677 21.071 1.00 42.69 85 GLU A C 1
ATOM 657 O O . GLU A 1 85 ? -1.583 23.552 22.002 1.00 42.69 85 GLU A O 1
ATOM 662 N N . VAL A 1 86 ? 0.519 23.572 21.256 1.00 42.91 86 VAL A N 1
ATOM 663 C CA . VAL A 1 86 ? 1.134 23.720 22.572 1.00 42.91 86 VAL A CA 1
ATOM 664 C C . VAL A 1 86 ? 1.552 25.181 22.672 1.00 42.91 86 VAL A C 1
ATOM 666 O O . VAL A 1 86 ? 2.625 25.577 22.218 1.00 42.91 86 VAL A O 1
ATOM 669 N N . SER A 1 87 ? 0.641 25.990 23.212 1.00 43.25 87 SER A N 1
ATOM 670 C CA . SER A 1 87 ? 0.909 27.353 23.660 1.00 43.25 87 SER A CA 1
ATOM 671 C C . SER A 1 87 ? 1.884 27.293 24.837 1.00 43.25 87 SER A C 1
ATOM 673 O O . SER A 1 87 ? 1.483 27.114 25.986 1.00 43.25 87 SER A O 1
ATOM 675 N N . ILE A 1 88 ? 3.180 27.413 24.554 1.00 42.66 88 ILE A N 1
ATOM 676 C CA . ILE A 1 88 ? 4.187 27.715 25.574 1.00 42.66 88 ILE A CA 1
ATOM 677 C C . ILE A 1 88 ? 4.338 29.232 25.591 1.00 42.66 88 ILE A C 1
ATOM 679 O O . ILE A 1 88 ? 4.897 29.821 24.666 1.00 42.66 88 ILE A O 1
ATOM 683 N N . SER A 1 89 ? 3.805 29.859 26.639 1.00 46.38 89 SER A N 1
ATOM 684 C CA . SER A 1 89 ? 4.075 31.258 26.960 1.00 46.38 89 SER A CA 1
ATOM 685 C C . SER A 1 89 ? 5.589 31.469 27.108 1.00 46.38 89 SER A C 1
ATOM 687 O O . SER A 1 89 ? 6.259 30.606 27.686 1.00 46.38 89 SER A O 1
ATOM 689 N N . PRO A 1 90 ? 6.154 32.583 26.611 1.00 52.81 90 PRO A N 1
ATOM 690 C CA . PRO A 1 90 ? 7.573 32.858 26.783 1.00 52.81 90 PRO A CA 1
ATOM 691 C C . PRO A 1 90 ? 7.922 33.004 28.277 1.00 52.81 90 PRO A C 1
ATOM 693 O O . PRO A 1 90 ? 7.089 33.478 29.057 1.00 52.81 90 PRO A O 1
ATOM 696 N N . PRO A 1 91 ? 9.132 32.593 28.694 1.00 45.91 91 PRO A N 1
ATOM 697 C CA . PRO A 1 91 ? 9.583 32.766 30.069 1.00 45.91 91 PRO A CA 1
ATOM 698 C C . PRO A 1 91 ? 9.684 34.257 30.418 1.00 45.91 91 PRO A C 1
ATOM 700 O O . PRO A 1 91 ? 10.219 35.049 29.647 1.00 45.91 91 PRO A O 1
ATOM 703 N N . VAL A 1 92 ? 9.160 34.623 31.590 1.00 57.66 92 VAL A N 1
ATOM 704 C CA . VAL A 1 92 ? 9.369 35.930 32.229 1.00 57.66 92 VAL A CA 1
ATOM 705 C C . VAL A 1 92 ? 10.860 36.091 32.534 1.00 57.66 92 VAL A C 1
ATOM 707 O O . VAL A 1 92 ? 11.430 35.284 33.271 1.00 57.66 92 VAL A O 1
ATOM 710 N N . ASP A 1 93 ? 11.483 37.124 31.967 1.00 52.09 93 ASP A N 1
ATOM 711 C CA . ASP A 1 93 ? 12.839 37.536 32.328 1.00 52.09 93 ASP A CA 1
ATOM 712 C C . ASP A 1 93 ? 12.875 37.974 33.804 1.00 52.09 93 ASP A C 1
ATOM 714 O O . ASP A 1 93 ? 12.041 38.783 34.225 1.00 52.09 93 ASP A O 1
ATOM 718 N N . PRO A 1 94 ? 13.825 37.481 34.619 1.00 52.66 94 PRO A N 1
ATOM 719 C CA . PRO A 1 94 ? 13.984 37.959 35.981 1.00 52.66 94 PRO A CA 1
ATOM 720 C C . PRO A 1 94 ? 14.553 39.383 35.977 1.00 52.66 94 PRO A C 1
ATOM 722 O O . PRO A 1 94 ? 15.630 39.647 35.437 1.00 52.66 94 PRO A O 1
ATOM 725 N N . GLU A 1 95 ? 13.814 40.289 36.619 1.00 46.38 95 GLU A N 1
ATOM 726 C CA . GLU A 1 95 ? 14.211 41.655 36.951 1.00 46.38 95 GLU A CA 1
ATOM 727 C C . GLU A 1 95 ? 15.687 41.770 37.372 1.00 46.38 95 GLU A C 1
ATOM 729 O O . GLU A 1 95 ? 16.109 41.262 38.415 1.00 46.38 95 GLU A O 1
ATOM 734 N N . LYS A 1 96 ? 16.461 42.556 36.617 1.00 49.19 96 LYS A N 1
ATOM 735 C CA . LYS A 1 96 ? 17.653 43.224 37.145 1.00 49.19 96 LYS A CA 1
ATOM 736 C C . LYS A 1 96 ? 17.215 44.469 37.912 1.00 49.19 96 LYS A C 1
ATOM 738 O O . LYS A 1 96 ? 17.235 45.578 37.386 1.00 49.19 96 LYS A O 1
ATOM 743 N N . GLY A 1 97 ? 16.886 44.281 39.183 1.00 48.78 97 GLY A N 1
ATOM 744 C CA . GLY A 1 97 ? 16.940 45.358 40.160 1.00 48.78 97 GLY A CA 1
ATOM 745 C C . GLY A 1 97 ? 18.397 45.697 40.481 1.00 48.78 97 GLY A C 1
ATOM 746 O O . GLY A 1 97 ? 19.105 44.871 41.057 1.00 48.78 97 GLY A O 1
ATOM 747 N N . LYS A 1 98 ? 18.846 46.909 40.132 1.00 43.41 98 LYS A N 1
ATOM 748 C CA . LYS A 1 98 ? 19.913 47.610 40.865 1.00 43.41 98 LYS A CA 1
ATOM 749 C C . LYS A 1 98 ? 19.892 49.117 40.568 1.00 43.41 98 LYS A C 1
ATOM 751 O O . LYS A 1 98 ? 20.467 49.559 39.580 1.00 43.41 98 LYS A O 1
ATOM 756 N N . GLY A 1 99 ? 19.233 49.881 41.443 1.00 47.44 99 GLY A N 1
ATOM 757 C CA . GLY A 1 99 ? 19.675 51.246 41.773 1.00 47.44 99 GLY A CA 1
ATOM 758 C C . GLY A 1 99 ? 20.931 51.191 42.662 1.00 47.44 99 GLY A C 1
ATOM 759 O O . GLY A 1 99 ? 21.413 50.084 42.944 1.00 47.44 99 GLY A O 1
ATOM 760 N N . PRO A 1 100 ? 21.464 52.311 43.171 1.00 54.94 100 PRO A N 1
ATOM 761 C CA . PRO A 1 100 ? 20.902 53.665 43.229 1.00 54.94 100 PRO A CA 1
ATOM 762 C C . PRO A 1 100 ? 21.458 54.642 42.182 1.00 54.94 100 PRO A C 1
ATOM 764 O O . PRO A 1 100 ? 22.489 54.323 41.549 1.00 54.94 100 PRO A O 1
#

Organism: NCBI:txid1737510

InterPro domains:
  IPR002073 3'5'-cyclic nucleotide phosphodiesterase, catalytic domain [PF00233] (1-50)
  IPR002073 3'5'-cyclic nucleotide phosphodiesterase, catalytic domain [PS51845] (1-66)
  IPR036971 3'5'-cyclic nucleotide phosphodiesterase, catalytic domain superfamily [G3DSA:1.10.1300.10] (1-79)